Protein AF-A0A8T6SIP4-F1 (afdb_monomer)

Structure (mmCIF, N/CA/C/O backbone):
data_AF-A0A8T6SIP4-F1
#
_entry.id   AF-A0A8T6SIP4-F1
#
loop_
_atom_site.group_PDB
_atom_site.id
_atom_site.type_symbol
_atom_site.label_atom_id
_atom_site.label_alt_id
_atom_site.label_comp_id
_atom_site.label_asym_id
_atom_site.label_entity_id
_atom_site.label_seq_id
_atom_site.pdbx_PDB_ins_code
_atom_site.Cartn_x
_atom_site.Cartn_y
_atom_site.Cartn_z
_atom_site.occupancy
_atom_site.B_iso_or_equiv
_atom_site.auth_seq_id
_atom_site.auth_comp_id
_atom_site.auth_asym_id
_atom_site.auth_atom_id
_atom_site.pdbx_PDB_model_num
ATOM 1 N N . MET A 1 1 ? -24.223 -2.822 20.990 1.00 53.72 1 MET A N 1
ATOM 2 C CA . MET A 1 1 ? -23.351 -2.128 20.012 1.00 53.72 1 MET A CA 1
ATOM 3 C C . MET A 1 1 ? -23.581 -0.617 19.925 1.00 53.72 1 MET A C 1
ATOM 5 O O . MET A 1 1 ? -22.607 0.110 19.812 1.00 53.72 1 MET A O 1
ATOM 9 N N . LYS A 1 2 ? -24.824 -0.110 20.018 1.00 60.66 2 LYS A N 1
ATOM 10 C CA . LYS A 1 2 ? -25.113 1.333 19.871 1.00 60.66 2 LYS A CA 1
ATOM 11 C C . LYS A 1 2 ? -24.537 2.259 20.968 1.00 60.66 2 LYS A C 1
ATOM 13 O O . LYS A 1 2 ? -24.445 3.453 20.721 1.00 60.66 2 LYS A O 1
ATOM 18 N N . SER A 1 3 ? -24.088 1.746 22.118 1.00 77.56 3 SER A N 1
ATOM 19 C CA . SER A 1 3 ? -23.815 2.589 23.303 1.00 77.56 3 SER A CA 1
ATOM 20 C C . SER A 1 3 ? -22.357 2.655 23.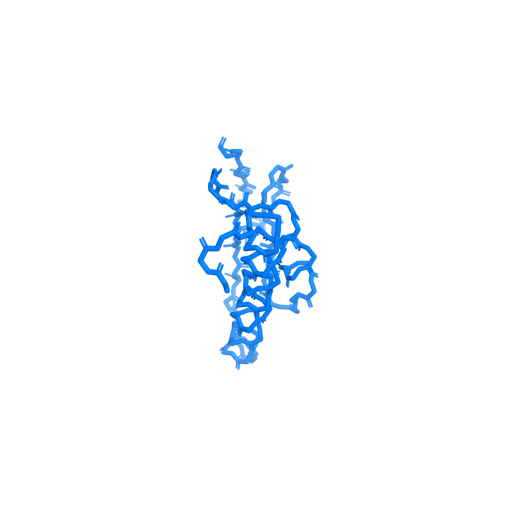776 1.00 77.56 3 SER A C 1
ATOM 22 O O . SER A 1 3 ? -22.091 3.389 24.717 1.00 77.56 3 SER A O 1
ATOM 24 N N . ASP A 1 4 ? -21.423 1.927 23.155 1.00 90.44 4 ASP A N 1
ATOM 25 C CA . ASP A 1 4 ? -20.008 1.903 23.571 1.00 90.44 4 ASP A CA 1
ATOM 26 C C . ASP A 1 4 ? -19.110 2.486 22.464 1.00 90.44 4 ASP A C 1
ATOM 28 O O . ASP A 1 4 ? -18.848 1.804 21.470 1.00 90.44 4 ASP A O 1
ATOM 32 N N . PRO A 1 5 ? -18.683 3.757 22.582 1.00 90.19 5 PRO A N 1
ATOM 33 C CA . PRO A 1 5 ? -17.826 4.407 21.594 1.00 90.19 5 PRO A CA 1
ATOM 34 C C . PRO A 1 5 ? -16.472 3.728 21.406 1.00 90.19 5 PRO A C 1
ATOM 36 O O . PRO A 1 5 ? -15.988 3.678 20.278 1.00 90.19 5 PRO A O 1
ATOM 39 N N . LYS A 1 6 ? -15.892 3.173 22.476 1.00 92.62 6 LYS A N 1
ATOM 40 C CA . LYS A 1 6 ? -14.574 2.537 22.424 1.00 92.62 6 LYS A CA 1
ATOM 41 C C . LYS A 1 6 ? -14.638 1.265 21.590 1.00 92.62 6 LYS A C 1
ATOM 43 O O . LYS A 1 6 ? -13.912 1.134 20.611 1.00 92.62 6 LYS A O 1
ATOM 48 N N . ARG A 1 7 ? -15.599 0.391 21.902 1.00 92.94 7 ARG A N 1
ATOM 49 C CA . ARG A 1 7 ? -15.796 -0.861 21.161 1.00 92.94 7 ARG A CA 1
ATOM 50 C C . ARG A 1 7 ? -16.142 -0.631 19.687 1.00 92.94 7 ARG A C 1
ATOM 52 O O . ARG A 1 7 ? -15.823 -1.462 18.844 1.00 92.94 7 ARG A O 1
ATOM 59 N N . ARG A 1 8 ? -16.821 0.476 19.360 1.00 92.88 8 ARG A N 1
ATOM 60 C CA . ARG A 1 8 ? -17.061 0.851 17.957 1.00 92.88 8 ARG A CA 1
ATOM 61 C C . ARG A 1 8 ? -15.778 1.274 17.251 1.00 92.88 8 ARG A C 1
ATOM 63 O O . ARG A 1 8 ? -15.602 0.870 16.113 1.00 92.88 8 ARG A O 1
ATOM 70 N N . GLY A 1 9 ? -14.931 2.069 17.905 1.00 93.94 9 GLY A N 1
ATOM 71 C CA . GLY A 1 9 ? -13.643 2.484 17.346 1.00 93.94 9 GLY A CA 1
ATOM 72 C C . GLY A 1 9 ? -12.729 1.291 17.075 1.00 93.94 9 GLY A C 1
ATOM 73 O O . GLY A 1 9 ? -12.214 1.164 15.974 1.00 93.94 9 GLY A O 1
ATOM 74 N N . GLU A 1 10 ? -12.622 0.372 18.038 1.00 94.88 10 GLU A N 1
ATOM 75 C CA . GLU A 1 10 ? -11.834 -0.862 17.895 1.00 94.88 10 GLU A CA 1
ATOM 76 C C . GLU A 1 10 ? -12.319 -1.715 16.718 1.00 94.88 10 GLU A C 1
ATOM 78 O O . GLU A 1 10 ? -11.522 -2.099 15.868 1.00 94.88 10 GLU A O 1
ATOM 83 N N . LEU A 1 11 ? -13.632 -1.954 16.619 1.00 95.12 11 LEU A N 1
ATOM 84 C CA . LEU A 1 11 ? -14.180 -2.726 15.505 1.00 95.12 11 LEU A CA 1
ATOM 85 C C . LEU A 1 11 ? -14.023 -2.006 14.162 1.00 95.12 11 LEU A C 1
ATOM 87 O O . LEU A 1 11 ? -13.823 -2.647 13.137 1.00 95.12 11 LEU A O 1
ATOM 91 N N . PHE A 1 12 ? -14.175 -0.684 14.143 1.00 94.38 12 PHE A N 1
ATOM 92 C CA . PHE A 1 12 ? -14.013 0.087 12.917 1.00 94.38 12 PHE A CA 1
ATOM 93 C C . PHE A 1 12 ? -12.588 -0.053 12.379 1.00 94.38 12 PHE A C 1
ATOM 95 O O . PHE A 1 12 ? -12.420 -0.371 11.206 1.00 94.38 12 PHE A O 1
ATOM 102 N N . LEU A 1 13 ? -11.593 0.080 13.259 1.00 95.44 13 LEU A N 1
ATOM 103 C CA . LEU A 1 13 ? -10.188 -0.128 12.931 1.00 95.44 13 LEU A CA 1
ATOM 104 C C . LEU A 1 13 ? -9.917 -1.556 12.437 1.00 95.44 13 LEU A C 1
ATOM 106 O O . LEU A 1 13 ? -9.307 -1.736 11.389 1.00 95.44 13 LEU A O 1
ATOM 110 N N . GLU A 1 14 ? -10.430 -2.565 13.147 1.00 96.12 14 GLU A N 1
ATOM 111 C CA . GLU A 1 14 ? -10.313 -3.976 12.754 1.00 96.12 14 GLU A CA 1
ATOM 112 C C . GLU A 1 14 ? -10.844 -4.205 11.331 1.00 96.12 14 GLU A C 1
ATOM 114 O O . GLU A 1 14 ? -10.136 -4.729 10.470 1.00 96.12 14 GLU A O 1
ATOM 119 N N . VAL A 1 15 ? -12.065 -3.740 11.053 1.00 96.69 15 VAL A N 1
ATOM 120 C CA . VAL A 1 15 ? -12.698 -3.900 9.738 1.00 96.69 15 VAL A CA 1
ATOM 121 C C . VAL A 1 15 ? -11.955 -3.114 8.657 1.00 96.69 15 VAL A C 1
ATOM 123 O O . VAL A 1 15 ? -11.820 -3.622 7.542 1.00 96.69 15 VAL A O 1
ATOM 126 N N . MET A 1 16 ? -11.460 -1.909 8.955 1.00 95.94 16 MET A N 1
ATOM 127 C CA . MET A 1 16 ? -10.652 -1.124 8.017 1.00 95.94 16 MET A CA 1
ATOM 128 C C . MET A 1 16 ? -9.380 -1.868 7.618 1.00 95.94 16 MET A C 1
ATOM 130 O O . MET A 1 16 ? -9.165 -2.109 6.428 1.00 95.94 16 MET A O 1
ATOM 134 N N . THR A 1 17 ? -8.573 -2.293 8.593 1.00 96.44 17 THR A N 1
ATOM 135 C CA . THR A 1 17 ? -7.311 -2.988 8.319 1.00 96.44 17 THR A CA 1
ATOM 136 C C . THR A 1 17 ? -7.556 -4.319 7.603 1.00 96.44 17 THR A C 1
ATOM 138 O O . THR A 1 17 ? -6.854 -4.640 6.644 1.00 96.44 17 THR A O 1
ATOM 141 N N . GLU A 1 18 ? -8.580 -5.089 7.990 1.00 97.50 18 GLU A N 1
ATOM 142 C CA . GLU A 1 18 ? -8.949 -6.315 7.268 1.00 97.50 18 GLU A CA 1
ATOM 143 C C . GLU A 1 18 ? -9.395 -6.052 5.827 1.00 97.50 18 GLU A C 1
ATOM 145 O O . GLU A 1 18 ? -9.113 -6.850 4.931 1.00 97.50 18 GLU A O 1
ATOM 150 N N . THR A 1 19 ? -10.124 -4.962 5.597 1.00 96.75 19 THR A N 1
ATOM 151 C CA . THR A 1 19 ? -10.580 -4.591 4.254 1.00 96.75 19 THR A CA 1
ATOM 152 C C . THR A 1 19 ? -9.395 -4.208 3.377 1.00 96.75 19 THR A C 1
ATOM 154 O O . THR A 1 19 ? -9.305 -4.695 2.251 1.00 96.75 19 THR A O 1
ATOM 157 N N . MET A 1 20 ? -8.448 -3.438 3.916 1.00 97.50 20 MET A N 1
ATOM 158 C CA . MET A 1 20 ? -7.214 -3.087 3.213 1.00 97.50 20 MET A CA 1
ATOM 159 C C . MET A 1 20 ? -6.384 -4.321 2.860 1.00 97.50 20 MET A C 1
ATOM 161 O O . MET A 1 20 ? -5.993 -4.463 1.702 1.00 97.50 20 MET A O 1
ATOM 165 N N . ARG A 1 21 ? -6.216 -5.280 3.785 1.00 97.69 21 ARG A N 1
ATOM 166 C CA . ARG A 1 21 ? -5.552 -6.562 3.475 1.00 97.69 21 ARG A CA 1
ATOM 167 C C . ARG A 1 21 ? -6.247 -7.310 2.339 1.00 97.69 21 ARG A 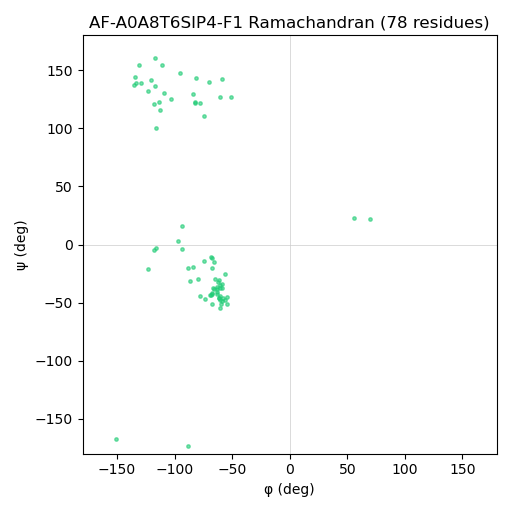C 1
ATOM 169 O O . ARG A 1 21 ? -5.594 -7.740 1.394 1.00 97.69 21 ARG A O 1
ATOM 176 N N . LYS A 1 22 ? -7.581 -7.411 2.376 1.00 98.44 22 LYS A N 1
ATOM 177 C CA . LYS A 1 22 ? -8.360 -8.055 1.300 1.00 98.44 22 LYS A CA 1
ATOM 178 C C . LYS A 1 22 ? -8.163 -7.354 -0.045 1.00 98.44 22 LYS A C 1
ATOM 180 O O . LYS A 1 22 ? -8.125 -8.025 -1.074 1.00 98.44 22 LYS A O 1
ATOM 185 N N . TRP A 1 23 ? -8.045 -6.026 -0.067 1.00 98.00 23 TRP A N 1
ATOM 186 C CA . TRP A 1 23 ? -7.753 -5.285 -1.296 1.00 98.00 23 TRP A CA 1
ATOM 187 C C . TRP A 1 23 ? -6.343 -5.557 -1.816 1.00 98.00 23 TRP A C 1
ATOM 189 O O . TRP A 1 23 ? -6.201 -5.777 -3.018 1.00 98.00 23 TRP A O 1
ATOM 199 N N . MET A 1 24 ? -5.338 -5.618 -0.940 1.00 98.31 24 MET A N 1
ATOM 200 C CA . MET A 1 24 ? -3.971 -5.974 -1.335 1.00 98.31 24 MET A CA 1
ATOM 201 C C . MET A 1 24 ? -3.895 -7.399 -1.884 1.00 98.31 24 MET A C 1
ATOM 203 O O . MET A 1 24 ? -3.355 -7.604 -2.964 1.00 98.31 24 MET A O 1
ATOM 207 N N . GLU A 1 25 ? -4.572 -8.367 -1.258 1.00 98.31 25 GLU A N 1
ATOM 208 C CA . GLU A 1 25 ? -4.671 -9.725 -1.808 1.00 98.31 25 GLU A CA 1
ATOM 209 C C . GLU A 1 25 ? -5.306 -9.757 -3.209 1.00 98.31 25 GLU A C 1
ATOM 211 O O . GLU A 1 25 ? -4.936 -10.578 -4.054 1.00 98.31 25 GLU A O 1
ATOM 216 N N . ILE A 1 26 ? -6.312 -8.911 -3.460 1.00 98.38 26 ILE A N 1
ATOM 217 C CA . ILE A 1 26 ? -6.942 -8.795 -4.782 1.00 98.38 26 ILE A CA 1
ATOM 218 C C . ILE A 1 26 ? -5.965 -8.171 -5.780 1.00 98.38 26 ILE A C 1
ATOM 220 O O . ILE A 1 26 ? -5.894 -8.651 -6.914 1.00 98.38 26 ILE A O 1
ATOM 224 N N . ALA A 1 27 ? -5.242 -7.124 -5.378 1.00 98.25 27 ALA A N 1
ATOM 225 C CA . ALA A 1 27 ? -4.232 -6.476 -6.205 1.00 98.25 27 ALA A CA 1
ATOM 226 C C . ALA A 1 27 ? -3.134 -7.475 -6.582 1.00 98.25 27 ALA A C 1
ATOM 228 O O . ALA A 1 27 ? -2.920 -7.703 -7.770 1.00 98.25 27 ALA A O 1
ATOM 229 N N . ASP A 1 28 ? -2.562 -8.178 -5.605 1.00 98.25 28 ASP A N 1
ATOM 230 C CA . ASP A 1 28 ? -1.540 -9.202 -5.823 1.00 98.25 28 ASP A CA 1
ATOM 231 C C . ASP A 1 28 ? -2.024 -10.283 -6.789 1.00 98.25 28 ASP A C 1
ATOM 233 O O . ASP A 1 28 ? -1.345 -10.608 -7.757 1.00 98.25 28 ASP A O 1
ATOM 237 N N . LYS A 1 29 ? -3.236 -10.821 -6.593 1.00 98.25 29 LYS A N 1
ATOM 238 C CA . LYS A 1 29 ? -3.795 -11.849 -7.490 1.00 98.25 29 LYS A CA 1
ATOM 239 C C . LYS A 1 29 ? -3.993 -11.356 -8.923 1.00 98.25 29 LYS A C 1
ATOM 241 O O . LYS A 1 29 ? -3.927 -12.167 -9.840 1.00 98.25 29 LYS A O 1
ATOM 246 N N . ARG A 1 30 ? -4.300 -10.071 -9.118 1.00 98.19 30 ARG A N 1
ATOM 247 C CA . ARG A 1 30 ? -4.566 -9.491 -10.445 1.00 98.19 30 ARG A CA 1
ATOM 248 C C . ARG A 1 30 ? -3.309 -9.019 -11.161 1.00 98.19 30 ARG A C 1
ATOM 250 O O . ARG A 1 30 ? -3.295 -9.020 -12.385 1.00 98.19 30 ARG A O 1
ATOM 257 N N . LEU A 1 31 ? -2.318 -8.570 -10.401 1.00 98.31 31 LEU A N 1
ATOM 258 C CA . LEU A 1 31 ? -1.056 -8.051 -10.916 1.00 98.31 31 LEU A CA 1
ATOM 259 C C . LEU A 1 31 ? -0.018 -9.158 -11.102 1.00 98.31 31 LEU A C 1
ATOM 261 O O . LEU A 1 31 ? 0.904 -8.983 -11.899 1.00 98.31 31 LEU A O 1
ATOM 265 N N . ARG A 1 32 ? -0.194 -10.302 -10.425 1.00 96.88 32 ARG A N 1
ATOM 266 C CA . ARG A 1 32 ? 0.582 -11.520 -10.668 1.00 96.88 32 ARG A CA 1
ATOM 267 C C . ARG A 1 32 ? 0.560 -11.850 -12.160 1.00 96.88 32 ARG A C 1
ATOM 269 O O . ARG A 1 32 ? -0.503 -11.922 -12.769 1.00 96.88 32 ARG A O 1
ATOM 276 N N . ASP A 1 33 ? 1.752 -12.029 -12.718 1.00 96.94 33 ASP A N 1
ATOM 277 C CA . ASP A 1 33 ? 2.009 -12.302 -14.139 1.00 96.94 33 ASP A CA 1
ATOM 278 C C . ASP A 1 33 ? 1.743 -11.123 -15.098 1.00 96.94 33 ASP A C 1
ATOM 280 O O . ASP A 1 33 ? 1.572 -11.315 -16.303 1.00 96.94 33 ASP A O 1
ATOM 284 N N . THR A 1 34 ? 1.744 -9.890 -14.583 1.00 97.38 34 THR A N 1
ATOM 285 C CA . THR A 1 34 ? 1.713 -8.659 -15.390 1.00 97.38 34 THR A CA 1
ATOM 286 C C . THR A 1 34 ? 2.977 -7.823 -15.179 1.00 97.38 34 THR A C 1
ATOM 288 O O . THR A 1 34 ? 3.638 -7.944 -14.152 1.00 97.38 34 THR A O 1
ATOM 291 N N . ASP A 1 35 ? 3.264 -6.912 -16.112 1.00 95.62 35 ASP A N 1
ATOM 292 C CA . ASP A 1 35 ? 4.339 -5.912 -15.980 1.00 95.62 35 ASP A CA 1
ATOM 293 C C . ASP A 1 35 ? 3.833 -4.568 -15.406 1.00 95.62 35 ASP A C 1
ATOM 295 O O . ASP A 1 35 ? 4.481 -3.526 -15.536 1.00 95.62 35 ASP A O 1
ATOM 299 N N . ILE A 1 36 ? 2.636 -4.554 -14.806 1.00 97.12 36 ILE A N 1
ATOM 300 C CA . ILE A 1 36 ? 2.018 -3.334 -14.278 1.00 97.12 36 ILE A CA 1
ATOM 301 C C . ILE A 1 36 ? 2.580 -3.037 -12.887 1.00 97.12 36 ILE A C 1
ATOM 303 O O . ILE A 1 36 ? 2.423 -3.828 -11.960 1.00 97.12 36 ILE A O 1
ATOM 307 N N . LYS A 1 37 ? 3.162 -1.847 -12.715 1.00 96.31 37 LYS A N 1
ATOM 308 C CA . LYS A 1 37 ? 3.534 -1.314 -11.398 1.00 96.31 37 LYS A CA 1
ATOM 309 C C . LYS A 1 37 ? 2.328 -0.640 -10.745 1.00 96.31 37 LYS A C 1
ATOM 311 O O . LYS A 1 37 ? 1.686 0.208 -11.367 1.00 96.31 37 LYS A O 1
ATOM 316 N N . CYS A 1 38 ? 2.034 -0.987 -9.494 1.00 97.38 38 CYS A N 1
ATOM 317 C CA . CYS A 1 38 ? 0.965 -0.370 -8.716 1.00 97.38 38 CYS A CA 1
ATOM 318 C C . CYS A 1 38 ? 1.553 0.418 -7.545 1.00 97.38 38 CYS A C 1
ATOM 320 O O . CYS A 1 38 ? 2.263 -0.135 -6.708 1.00 97.38 38 CYS A O 1
ATOM 322 N N . PHE A 1 39 ? 1.239 1.709 -7.491 1.00 96.56 39 PHE A N 1
ATOM 323 C CA . PHE A 1 39 ? 1.639 2.599 -6.408 1.00 96.56 39 PHE A CA 1
ATOM 324 C C . PHE A 1 39 ? 0.391 3.110 -5.700 1.00 96.56 39 PHE A C 1
ATOM 326 O O . PHE A 1 39 ? -0.576 3.500 -6.357 1.00 96.56 39 PHE A O 1
ATOM 333 N N . VAL A 1 40 ? 0.424 3.128 -4.373 1.00 95.62 40 VAL A N 1
ATOM 334 C CA . VAL A 1 40 ? -0.643 3.683 -3.533 1.00 95.62 40 VAL A CA 1
ATOM 335 C C . VAL A 1 40 ? -0.043 4.622 -2.495 1.00 95.62 40 VAL A C 1
ATOM 337 O O . VAL A 1 40 ? 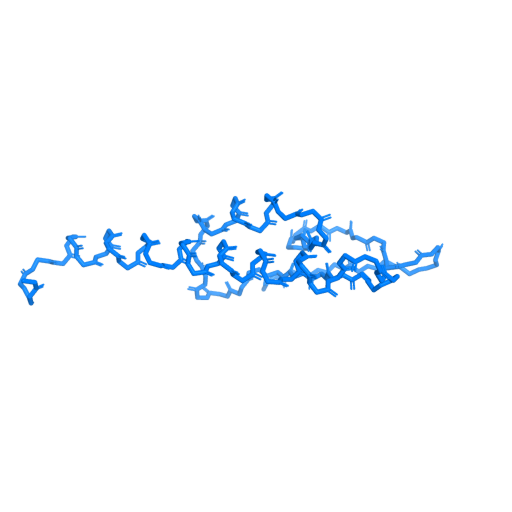1.116 4.472 -2.115 1.00 95.62 40 VAL A O 1
ATOM 340 N N . CYS A 1 41 ? -0.832 5.575 -2.017 1.00 94.00 41 CYS A N 1
ATOM 341 C CA . CYS A 1 41 ? -0.553 6.306 -0.789 1.00 94.00 41 CYS A CA 1
ATOM 342 C C . CYS A 1 41 ? -1.855 6.387 0.024 1.00 94.00 41 CYS A C 1
ATOM 344 O O . CYS A 1 41 ? -2.918 6.590 -0.576 1.00 94.00 41 CYS A O 1
ATOM 346 N N . PRO A 1 42 ? -1.812 6.181 1.353 1.00 91.81 42 PRO A N 1
ATOM 347 C CA . PRO A 1 42 ? -2.947 6.489 2.213 1.00 91.81 42 PRO A CA 1
ATOM 348 C C . PRO A 1 42 ? -3.325 7.973 2.110 1.00 91.81 42 PRO A C 1
ATOM 350 O O . PRO A 1 42 ? -2.456 8.838 1.990 1.00 91.81 42 PRO A O 1
ATOM 353 N N . GLY A 1 43 ? -4.624 8.256 2.137 1.00 88.19 43 GLY A N 1
ATOM 354 C CA . GLY A 1 43 ? -5.175 9.607 2.163 1.00 88.19 43 GLY A CA 1
ATOM 355 C C . GLY A 1 43 ? -5.343 10.158 3.582 1.00 88.19 43 GLY A C 1
ATOM 356 O O . GLY A 1 43 ? -4.971 9.546 4.577 1.00 88.19 43 GLY A O 1
ATOM 357 N N . ASN A 1 44 ? -5.967 11.330 3.685 1.00 86.12 44 ASN A N 1
ATOM 358 C CA . ASN A 1 44 ? -6.183 12.047 4.947 1.00 86.12 44 ASN A CA 1
ATOM 359 C C . ASN A 1 44 ? -7.101 11.325 5.951 1.00 86.12 44 ASN A C 1
ATOM 361 O O . ASN A 1 44 ? -6.986 11.559 7.152 1.00 86.12 44 ASN A O 1
ATOM 365 N N . ASP A 1 45 ? -8.050 10.524 5.465 1.00 88.06 45 ASP A N 1
ATOM 366 C CA . ASP A 1 45 ? -9.034 9.813 6.297 1.00 88.06 45 ASP A CA 1
ATOM 367 C C . ASP A 1 45 ? -8.579 8.392 6.664 1.00 88.06 45 ASP A C 1
ATOM 369 O O . ASP A 1 45 ? -9.260 7.689 7.417 1.00 88.06 45 ASP A O 1
ATOM 373 N N . ASP A 1 46 ? -7.428 7.973 6.139 1.00 90.62 46 ASP A N 1
ATOM 374 C CA . ASP A 1 46 ? -6.834 6.683 6.433 1.00 90.62 46 ASP A CA 1
ATOM 375 C C . ASP A 1 46 ? -6.073 6.731 7.759 1.00 90.62 46 ASP A C 1
ATOM 377 O O . ASP A 1 46 ? -5.448 7.727 8.126 1.00 90.62 46 ASP A O 1
ATOM 381 N N . THR A 1 47 ? -6.134 5.632 8.507 1.00 91.19 47 THR A N 1
ATOM 382 C CA . THR A 1 47 ? -5.428 5.519 9.782 1.00 91.19 47 THR A CA 1
ATOM 383 C C . THR A 1 47 ? -4.080 4.832 9.579 1.00 91.19 47 THR A C 1
ATOM 385 O O . THR A 1 47 ? -3.957 3.937 8.745 1.00 91.19 47 THR A O 1
ATOM 388 N N . PHE A 1 48 ? -3.061 5.197 10.361 1.00 91.56 48 PHE A N 1
ATOM 389 C CA . PHE A 1 48 ? -1.714 4.613 10.244 1.00 91.56 48 PHE A CA 1
ATOM 390 C C . PHE A 1 48 ? -1.699 3.081 10.388 1.00 91.56 48 PHE A C 1
ATOM 392 O O . PHE A 1 48 ? -0.830 2.396 9.859 1.00 91.56 48 PHE A O 1
ATOM 399 N N . GLU A 1 49 ? -2.687 2.507 11.073 1.00 94.56 49 GLU A N 1
ATOM 400 C CA . GLU A 1 49 ? -2.813 1.066 11.280 1.00 94.56 49 GLU A CA 1
ATOM 401 C C . GLU A 1 49 ? -3.132 0.275 10.003 1.00 94.56 49 GLU A C 1
ATOM 403 O O . GLU A 1 49 ? -3.064 -0.958 10.031 1.00 94.56 49 GLU A O 1
ATOM 408 N N . ILE A 1 50 ? -3.474 0.935 8.889 1.00 95.00 50 ILE A N 1
ATOM 409 C CA . ILE A 1 50 ? -3.611 0.254 7.595 1.00 95.00 50 ILE A CA 1
ATOM 410 C C . ILE A 1 50 ? -2.278 0.098 6.858 1.00 95.00 50 ILE A C 1
ATOM 412 O O . ILE A 1 50 ? -2.195 -0.755 5.978 1.00 95.00 50 ILE A O 1
ATOM 416 N N . GLU A 1 51 ? -1.241 0.872 7.199 1.00 93.81 51 GLU A N 1
ATOM 417 C CA . GLU A 1 51 ? 0.048 0.832 6.491 1.00 93.81 51 GLU A CA 1
ATOM 418 C C . GLU A 1 51 ? 0.654 -0.574 6.421 1.00 93.81 51 GLU A C 1
ATOM 420 O O . GLU A 1 51 ? 1.036 -0.980 5.322 1.00 93.81 51 GLU A O 1
ATOM 425 N N . PRO A 1 52 ? 0.681 -1.376 7.510 1.00 95.94 52 PRO A N 1
ATOM 426 C CA . PRO A 1 52 ? 1.226 -2.728 7.438 1.00 95.94 52 PRO A CA 1
ATOM 427 C C . PRO A 1 52 ? 0.506 -3.601 6.409 1.00 95.94 52 PRO A C 1
ATOM 429 O O . PRO A 1 52 ? 1.145 -4.403 5.743 1.00 95.94 52 PRO A O 1
ATOM 432 N N . ALA A 1 53 ? -0.808 -3.416 6.229 1.00 96.44 53 ALA A N 1
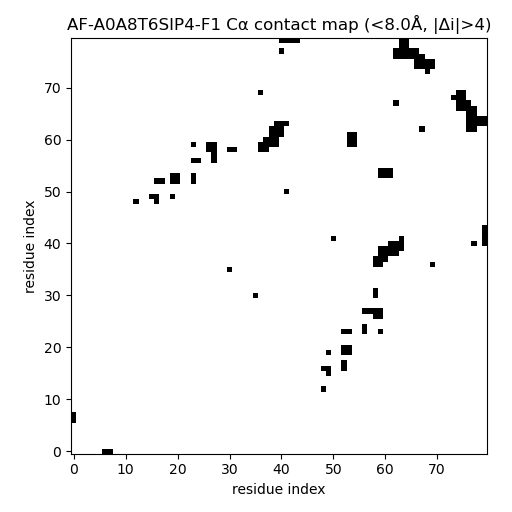ATOM 433 C CA . ALA A 1 53 ? -1.561 -4.172 5.234 1.00 96.44 53 ALA A CA 1
ATOM 434 C C . ALA A 1 53 ? -1.082 -3.876 3.807 1.00 96.44 53 ALA A C 1
ATOM 436 O O . ALA A 1 53 ? -1.070 -4.786 2.987 1.00 96.44 53 ALA A O 1
ATOM 437 N N . ILE A 1 54 ? -0.698 -2.626 3.523 1.00 96.88 54 ILE A N 1
ATOM 438 C CA . ILE A 1 54 ? -0.163 -2.208 2.221 1.00 96.88 54 ILE A CA 1
ATOM 439 C C . ILE A 1 54 ? 1.265 -2.728 2.041 1.00 96.88 54 ILE A C 1
ATOM 441 O O . ILE A 1 54 ? 1.577 -3.291 0.998 1.00 96.88 54 ILE A O 1
ATOM 445 N N . GLU A 1 55 ? 2.120 -2.569 3.054 1.00 96.12 55 GLU A N 1
ATOM 446 C CA . GLU A 1 55 ? 3.530 -2.992 3.004 1.00 96.12 55 GLU A CA 1
ATOM 447 C C . GLU A 1 55 ? 3.693 -4.528 2.947 1.00 96.12 55 GLU A C 1
ATOM 449 O O . GLU A 1 55 ? 4.736 -5.024 2.532 1.00 96.12 55 GLU A O 1
ATOM 454 N N . GLU A 1 56 ? 2.671 -5.295 3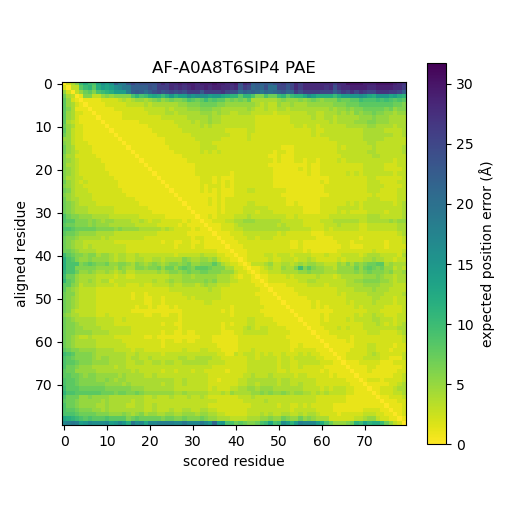.348 1.00 96.62 56 GLU A N 1
ATOM 455 C CA . GLU A 1 56 ? 2.609 -6.759 3.202 1.00 96.62 56 GLU A CA 1
ATOM 456 C C . GLU A 1 56 ? 2.344 -7.223 1.750 1.00 96.62 56 GLU A C 1
ATOM 458 O O . GLU A 1 56 ? 2.513 -8.408 1.459 1.00 96.62 56 GLU A O 1
ATOM 463 N N . SER A 1 57 ? 1.925 -6.333 0.840 1.00 97.62 57 SER A N 1
ATOM 464 C CA . SER A 1 57 ? 1.625 -6.671 -0.561 1.00 97.62 57 SER A CA 1
ATOM 465 C C . SER A 1 57 ? 2.887 -7.002 -1.363 1.00 97.62 57 SER A C 1
ATOM 467 O O . SER A 1 57 ? 3.909 -6.328 -1.258 1.00 97.62 57 SER A O 1
ATOM 469 N N . GLU A 1 58 ? 2.803 -8.013 -2.233 1.00 96.62 58 GLU A N 1
ATOM 470 C CA . GLU A 1 58 ? 3.913 -8.386 -3.124 1.00 96.62 58 GLU A CA 1
ATOM 471 C C . GLU A 1 58 ? 4.022 -7.473 -4.360 1.00 96.62 58 GLU A C 1
ATOM 473 O O . GLU A 1 58 ? 5.115 -7.303 -4.904 1.00 96.62 58 GLU A O 1
ATOM 478 N N . PHE A 1 59 ? 2.902 -6.910 -4.832 1.00 97.62 59 PHE A N 1
ATOM 479 C CA . PHE A 1 59 ? 2.823 -6.189 -6.113 1.00 97.62 59 PHE A CA 1
ATOM 480 C C . PHE A 1 59 ? 2.431 -4.710 -5.985 1.00 97.62 59 PHE A C 1
ATOM 482 O O . PHE A 1 59 ? 2.414 -3.991 -6.990 1.00 97.62 59 PHE A O 1
ATOM 489 N N . VAL A 1 60 ? 2.117 -4.239 -4.777 1.00 97.94 60 VAL A N 1
ATOM 490 C CA . VAL A 1 60 ? 1.763 -2.842 -4.506 1.00 97.94 60 VAL A CA 1
ATOM 491 C C . VAL A 1 60 ? 2.878 -2.164 -3.718 1.00 97.94 60 VAL A C 1
ATOM 493 O O . VAL A 1 60 ? 3.346 -2.667 -2.707 1.00 97.94 60 VAL A O 1
ATOM 496 N N . THR A 1 61 ? 3.302 -0.987 -4.174 1.00 96.88 61 THR A N 1
ATOM 497 C CA . THR A 1 61 ? 4.288 -0.154 -3.477 1.00 96.88 61 THR A CA 1
ATOM 498 C C . THR A 1 61 ? 3.595 1.006 -2.768 1.00 96.88 61 THR A C 1
ATOM 500 O O . THR A 1 61 ? 2.911 1.810 -3.406 1.00 96.88 61 THR A O 1
ATOM 503 N N . ASN A 1 62 ? 3.817 1.140 -1.460 1.00 96.19 62 ASN A N 1
ATOM 504 C CA . ASN A 1 62 ? 3.433 2.337 -0.718 1.00 96.19 62 ASN A CA 1
ATOM 505 C C . ASN A 1 62 ? 4.401 3.492 -1.033 1.00 96.19 62 ASN A C 1
ATOM 507 O O . ASN A 1 62 ? 5.568 3.454 -0.637 1.00 96.19 62 ASN A O 1
ATOM 511 N N . ALA A 1 63 ? 3.911 4.509 -1.740 1.00 96.00 63 ALA A N 1
ATOM 512 C CA . ALA A 1 63 ? 4.671 5.679 -2.179 1.00 96.00 63 ALA A CA 1
ATOM 513 C C . ALA A 1 63 ? 4.516 6.899 -1.250 1.00 96.00 63 ALA A C 1
ATOM 515 O O . ALA A 1 63 ? 5.056 7.964 -1.557 1.00 96.00 63 ALA A O 1
ATOM 516 N N . ALA A 1 64 ? 3.779 6.766 -0.141 1.00 94.19 64 ALA A N 1
ATOM 517 C CA . ALA A 1 64 ? 3.607 7.850 0.820 1.00 94.19 64 ALA A CA 1
ATOM 518 C C . ALA A 1 64 ? 4.956 8.275 1.411 1.00 94.19 64 ALA A C 1
ATOM 520 O O . ALA A 1 64 ? 5.720 7.434 1.890 1.00 94.19 64 ALA A O 1
ATOM 521 N N . ASP A 1 65 ? 5.249 9.576 1.332 1.00 93.44 65 ASP A N 1
ATOM 522 C CA . ASP A 1 65 ? 6.454 10.217 1.872 1.00 93.44 65 ASP A CA 1
ATOM 523 C C . ASP A 1 65 ? 7.785 9.618 1.376 1.00 93.44 65 ASP A C 1
ATOM 525 O O . ASP A 1 65 ? 8.838 9.769 2.004 1.00 93.44 65 ASP A O 1
ATOM 529 N N . LYS A 1 66 ? 7.761 8.952 0.215 1.00 94.25 66 LYS A N 1
ATOM 530 C CA . LYS A 1 66 ? 8.918 8.286 -0.394 1.00 94.25 66 LYS A CA 1
ATOM 531 C C . LYS A 1 66 ? 9.071 8.720 -1.850 1.00 94.25 66 LYS A C 1
ATOM 533 O O . LYS A 1 66 ? 8.097 8.800 -2.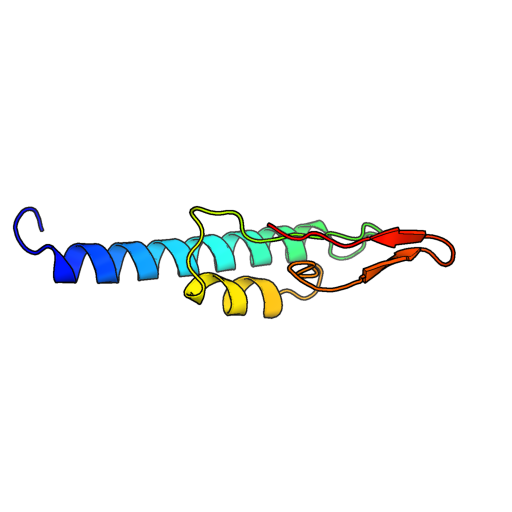594 1.00 94.25 66 LYS A O 1
ATOM 538 N N . VAL A 1 67 ? 10.312 8.947 -2.280 1.00 96.88 67 VAL A N 1
ATOM 539 C CA . VAL A 1 67 ? 10.635 9.023 -3.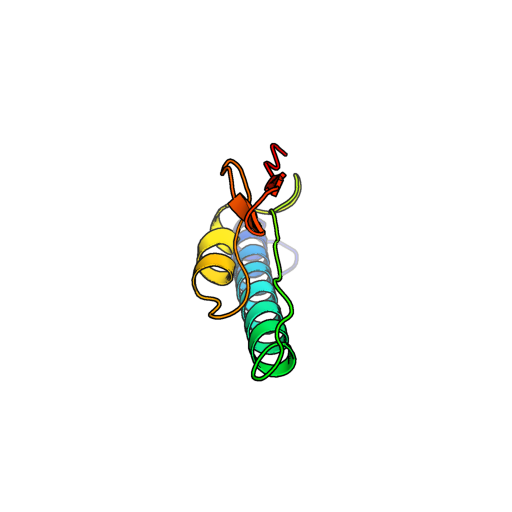712 1.00 96.88 67 VAL A CA 1
ATOM 540 C C . VAL A 1 67 ? 10.686 7.596 -4.254 1.00 96.88 67 VAL A C 1
ATOM 542 O O . VAL A 1 67 ? 11.456 6.774 -3.755 1.00 96.88 67 VAL A O 1
ATOM 545 N N . VAL A 1 68 ? 9.865 7.296 -5.258 1.00 96.56 68 VAL A N 1
ATOM 546 C CA . VAL A 1 68 ? 9.799 5.991 -5.927 1.00 96.56 68 VAL A CA 1
ATOM 547 C C . VAL A 1 68 ? 10.111 6.136 -7.415 1.00 96.56 68 VAL A C 1
ATOM 549 O O . VAL A 1 68 ? 9.694 7.099 -8.056 1.00 96.56 68 VAL A O 1
ATOM 552 N N . ALA A 1 69 ? 10.831 5.170 -7.983 1.00 96.81 69 ALA A N 1
ATOM 553 C CA . ALA A 1 69 ? 11.115 5.134 -9.415 1.00 96.81 69 ALA A CA 1
ATOM 554 C C . ALA A 1 69 ? 9.935 4.516 -10.185 1.00 96.81 69 ALA A C 1
ATOM 556 O O . ALA A 1 69 ? 9.566 3.359 -9.954 1.00 96.81 69 ALA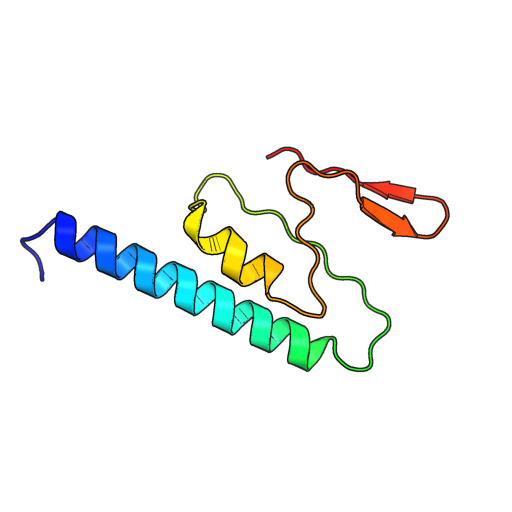 A O 1
ATOM 557 N N . ILE A 1 70 ? 9.358 5.265 -11.129 1.00 96.19 70 ILE A N 1
ATOM 558 C CA . ILE A 1 70 ? 8.323 4.749 -12.040 1.00 96.19 70 ILE A CA 1
ATOM 559 C C . ILE A 1 70 ? 8.985 3.913 -13.140 1.00 96.19 70 ILE A C 1
ATOM 561 O O . ILE A 1 70 ? 8.535 2.805 -13.441 1.00 96.19 70 ILE A O 1
ATOM 565 N N . ASP A 1 71 ? 10.083 4.408 -13.700 1.00 95.19 71 ASP A N 1
ATOM 566 C CA . ASP A 1 71 ? 10.919 3.752 -14.705 1.00 95.19 71 ASP A CA 1
ATOM 567 C C . ASP A 1 71 ? 12.374 4.244 -14.572 1.00 95.19 71 ASP A C 1
ATOM 569 O O . ASP A 1 71 ? 12.729 4.855 -13.566 1.00 95.19 71 ASP A O 1
ATOM 573 N N . ASP A 1 72 ? 13.221 3.960 -15.563 1.00 96.88 72 ASP A N 1
ATOM 574 C CA . ASP A 1 72 ? 14.646 4.322 -15.543 1.00 96.88 72 ASP A CA 1
ATOM 575 C C . ASP A 1 72 ? 14.912 5.840 -15.626 1.00 96.88 72 ASP A C 1
ATOM 577 O O . ASP A 1 72 ? 16.047 6.280 -15.438 1.00 96.88 72 ASP A O 1
ATOM 581 N N . TYR A 1 73 ? 13.892 6.646 -15.933 1.00 98.00 73 TYR A N 1
ATOM 582 C CA . TYR A 1 73 ? 14.018 8.077 -16.218 1.00 98.00 73 TYR A CA 1
ATOM 583 C C . TYR A 1 73 ? 13.159 8.960 -15.311 1.00 98.00 73 TYR A C 1
ATOM 585 O O . TYR A 1 73 ? 13.439 10.155 -15.191 1.00 98.00 73 TYR A O 1
ATOM 593 N N . HIS A 1 74 ? 12.117 8.401 -14.695 1.00 97.69 74 HIS A N 1
ATOM 594 C CA . HIS A 1 74 ? 11.116 9.157 -13.957 1.00 97.69 74 HIS A CA 1
ATOM 595 C C . HIS A 1 74 ? 10.991 8.691 -12.507 1.00 97.69 74 HIS A C 1
ATOM 597 O O . HIS A 1 74 ? 10.800 7.509 -12.211 1.00 97.69 74 HIS A O 1
ATOM 603 N N . GLU A 1 75 ? 10.993 9.669 -11.607 1.00 97.94 75 GLU A N 1
ATOM 604 C CA . GLU A 1 75 ? 10.704 9.501 -10.187 1.00 97.94 75 GLU A CA 1
ATOM 605 C C . GLU A 1 75 ? 9.370 10.166 -9.832 1.00 97.94 75 GLU A C 1
ATOM 607 O O . GLU A 1 75 ? 8.928 11.119 -10.480 1.00 97.94 75 GLU A O 1
ATOM 612 N N . MET A 1 76 ? 8.735 9.669 -8.776 1.00 96.81 76 MET A N 1
ATOM 613 C CA . MET A 1 76 ? 7.498 10.204 -8.222 1.00 96.81 76 MET A CA 1
ATOM 614 C C . MET A 1 76 ? 7.600 10.290 -6.705 1.00 96.81 76 MET A C 1
ATOM 616 O O . MET A 1 76 ? 8.177 9.419 -6.063 1.00 96.81 76 MET A O 1
ATOM 620 N N . ILE A 1 77 ? 6.995 11.326 -6.135 1.00 96.12 77 ILE A N 1
ATOM 621 C CA . ILE A 1 77 ? 6.755 11.441 -4.700 1.00 96.12 77 ILE A CA 1
ATOM 622 C C . ILE A 1 77 ? 5.315 11.893 -4.482 1.00 96.12 77 ILE A C 1
ATOM 624 O O . ILE A 1 77 ? 4.814 12.755 -5.208 1.00 96.12 77 ILE A O 1
ATOM 628 N N . SER A 1 78 ? 4.656 11.306 -3.487 1.00 92.06 78 SER A N 1
ATOM 629 C CA . SER A 1 78 ? 3.363 11.764 -2.990 1.00 92.06 78 SER A CA 1
ATOM 630 C C . SER A 1 78 ? 3.523 12.163 -1.529 1.00 92.06 78 SER A C 1
ATOM 632 O O . SER A 1 78 ? 3.958 11.362 -0.704 1.00 92.06 78 SER A O 1
ATOM 634 N N . LEU A 1 79 ? 3.209 13.425 -1.251 1.00 88.31 79 LEU A N 1
ATOM 635 C CA . LEU A 1 79 ? 3.115 14.002 0.084 1.00 88.31 79 LEU A CA 1
ATOM 636 C C . LEU A 1 79 ? 1.630 14.321 0.255 1.00 88.31 79 LEU A C 1
ATOM 638 O O . LEU A 1 79 ? 1.100 15.076 -0.564 1.00 88.31 79 LEU A O 1
ATOM 642 N N . GLY A 1 80 ? 0.969 13.654 1.200 1.00 71.31 80 GLY A N 1
ATOM 643 C CA . GLY A 1 80 ? -0.482 13.747 1.415 1.00 71.31 80 GLY A CA 1
ATOM 644 C C . GLY A 1 80 ? -1.006 15.170 1.584 1.00 71.31 80 GLY A C 1
ATOM 645 O O . GLY A 1 80 ? -0.277 16.021 2.145 1.00 71.31 80 GLY A O 1
#

Foldseek 3Di:
DVPDPVVVVVVVLVVLLVVLLVVLVVVLVVCVPHPDAAEDEDDPPDDPSNVVSQVPHPRYHHQEPHWDDPDPPDIDHDHD

Radius of gyration: 15.37 Å; Cα contacts (8 Å, |Δi|>4): 83; chains: 1; bounding box: 40×26×40 Å

Secondary structure (DSSP, 8-state):
-TT-HHHHHHHHHHHHHHHHHHHHHHHHHHHTTS---EEE---TT--GGGHHHHHT-SSEEE-BTSEEESSSS-EEEB--

Nearest PDB structures (foldseek):
  3h83-assembly1_A  TM=5.659E-01  e=6.008E+00  Bacillus anthracis str. 'Ames Ancestor'
  8rdw-assembly1_B  TM=5.517E-01  e=6.436E+00  Psychrobacter urativorans
  6d9q-assembly1_A  TM=4.977E-01  e=4.260E+00  Bacillus anthracis
  3kvg-assembly2_B  TM=4.087E-01  e=2.820E+00  Cryptosporidium parvum Iowa II
  3kb8-assembly1_A  TM=4.988E-01  e=6.436E+00  Bacillus anthracis str. 'Ames Ancestor'

Solvent-accessible surface area (backbone atoms only — not comparable to full-atom values): 4884 Å² total; per-residue (Å²): 122,95,84,46,71,65,66,47,51,55,51,48,51,52,53,50,31,53,50,47,33,55,48,32,55,51,48,33,68,68,40,59,96,54,92,68,86,42,75,45,59,76,58,93,89,56,60,79,80,38,50,62,33,46,70,70,31,89,51,46,42,75,31,55,80,33,83,40,72,80,54,102,86,43,74,47,70,44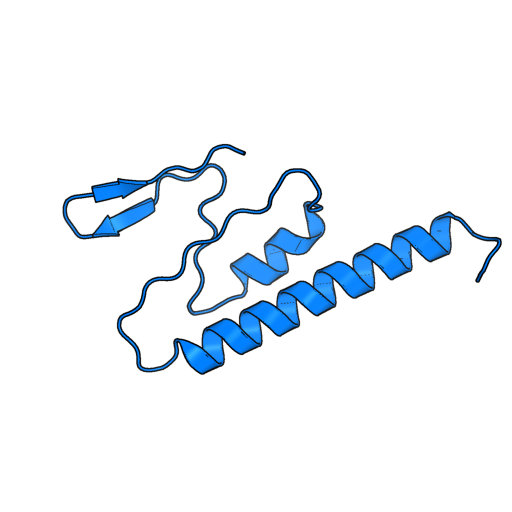,74,125

Mean predicted aligned error: 3.79 Å

Sequence (80 aa):
MKSDPKRRGELFLEVMTETMRKWMEIADKRLRDTDIKCFVCPGNDDTFEIEPAIEESEFVTNAADKVVAIDDYHEMISLG

pLDDT: mean 93.95, std 7.3, range [53.72, 98.44]